Protein AF-A0A1X1K2G2-F1 (afdb_monomer_lite)

Secondary structure (DSSP, 8-state):
-----PPP-HHHHHHHHHHHHHHHHHHTTS---PPPGGGSTTHHHHHHHHHHHHHHHHHHHHHT----

Radius of gyration: 23.97 Å; chains: 1; bounding box: 41×32×71 Å

Structure (mmCIF, N/CA/C/O backbone):
data_AF-A0A1X1K2G2-F1
#
_entry.id   AF-A0A1X1K2G2-F1
#
loop_
_atom_site.group_PDB
_atom_site.id
_atom_site.type_symbol
_atom_site.label_atom_id
_atom_site.label_alt_id
_atom_site.label_comp_id
_atom_site.label_asym_id
_atom_site.label_entity_id
_atom_site.label_seq_id
_atom_site.pdbx_PDB_ins_code
_atom_site.Cartn_x
_atom_site.Cartn_y
_atom_site.Cartn_z
_atom_site.occupancy
_atom_site.B_iso_or_equiv
_atom_site.auth_seq_id
_atom_site.auth_comp_id
_atom_site.auth_asym_id
_atom_site.auth_atom_id
_atom_site.pdbx_PDB_model_num
ATOM 1 N N . MET A 1 1 ? 5.014 10.543 53.676 1.00 42.66 1 MET A N 1
ATOM 2 C CA . MET A 1 1 ? 3.768 10.841 52.929 1.00 42.66 1 MET A CA 1
ATOM 3 C C . MET A 1 1 ? 4.133 11.510 51.611 1.00 42.66 1 MET A C 1
ATOM 5 O O . MET A 1 1 ? 4.599 12.643 51.637 1.00 42.66 1 MET A O 1
ATOM 9 N N . LEU A 1 2 ? 3.998 10.804 50.479 1.00 51.97 2 LEU A N 1
ATOM 10 C CA . LEU A 1 2 ? 4.237 11.363 49.141 1.00 51.97 2 LEU A CA 1
ATOM 11 C C . LEU A 1 2 ? 3.223 12.481 48.863 1.00 51.97 2 LEU A C 1
ATOM 13 O O . LEU A 1 2 ? 2.058 12.215 48.590 1.00 51.97 2 LEU A O 1
ATOM 17 N N . LYS A 1 3 ? 3.672 13.734 48.941 1.00 56.31 3 LYS A N 1
ATOM 18 C CA . LYS A 1 3 ? 2.837 14.934 48.794 1.00 56.31 3 LYS A CA 1
ATOM 19 C C . LYS A 1 3 ? 2.982 15.592 47.416 1.00 56.31 3 LYS A C 1
ATOM 21 O O . LYS A 1 3 ? 2.913 16.805 47.317 1.00 56.31 3 LYS A O 1
ATOM 26 N N . ASN A 1 4 ? 3.180 14.794 46.363 1.00 60.72 4 ASN A N 1
ATOM 27 C CA . ASN A 1 4 ? 3.309 15.272 44.979 1.00 60.72 4 ASN A CA 1
ATOM 28 C C . ASN A 1 4 ? 2.370 14.506 44.035 1.00 60.72 4 ASN A C 1
ATOM 30 O O . ASN A 1 4 ? 2.796 13.926 43.036 1.00 60.72 4 ASN A O 1
ATOM 34 N N . THR A 1 5 ? 1.073 14.488 44.331 1.00 63.06 5 THR A N 1
ATOM 35 C CA . THR A 1 5 ? 0.064 14.120 43.331 1.00 63.06 5 THR A CA 1
ATOM 36 C C . THR A 1 5 ? -0.027 15.252 42.312 1.00 63.06 5 THR A C 1
ATOM 38 O O . THR A 1 5 ? -0.697 16.259 42.542 1.00 63.06 5 THR A O 1
ATOM 41 N N . LYS A 1 6 ? 0.715 15.121 41.205 1.00 67.25 6 LYS A N 1
ATOM 42 C CA . LYS A 1 6 ? 0.640 16.038 40.061 1.00 67.25 6 LYS A CA 1
ATOM 43 C C . LYS A 1 6 ? -0.818 16.117 39.606 1.00 67.25 6 LYS A C 1
ATOM 45 O O . LYS A 1 6 ? -1.417 15.088 39.303 1.00 67.25 6 LYS A O 1
ATOM 50 N N . GLN A 1 7 ? -1.387 17.320 39.584 1.00 73.31 7 GLN A N 1
ATOM 51 C CA . GLN A 1 7 ? -2.749 17.507 39.094 1.00 73.31 7 GLN A CA 1
ATOM 52 C C . GLN A 1 7 ? -2.829 17.087 37.617 1.00 73.31 7 GLN A C 1
ATOM 54 O O . GLN A 1 7 ? -1.937 17.445 36.837 1.00 73.31 7 GLN A O 1
ATOM 59 N N . PRO A 1 8 ? -3.865 16.332 37.217 1.00 72.56 8 PRO A N 1
ATOM 60 C CA . PRO A 1 8 ? -4.032 15.913 35.834 1.00 72.56 8 PRO A CA 1
ATOM 61 C C . PRO A 1 8 ? -4.233 17.137 34.935 1.00 72.56 8 PRO A C 1
ATOM 63 O O . PRO A 1 8 ? -5.178 17.909 35.082 1.00 72.56 8 PRO A O 1
ATOM 66 N N . GLN A 1 9 ? -3.314 17.326 33.988 1.00 81.69 9 GLN A N 1
ATOM 67 C CA . GLN A 1 9 ? -3.371 18.408 33.006 1.00 81.69 9 GLN A CA 1
ATOM 68 C C . GLN A 1 9 ? -4.183 17.939 31.795 1.00 81.69 9 GLN A C 1
ATOM 70 O O . GLN A 1 9 ? -3.635 17.567 30.753 1.00 81.69 9 GLN A O 1
ATOM 75 N N . TYR A 1 10 ? -5.509 17.941 31.948 1.00 80.44 10 TYR A N 1
ATOM 76 C CA . TYR A 1 10 ? -6.452 17.460 30.932 1.00 80.44 10 TYR A CA 1
ATOM 77 C C . TYR A 1 10 ? -6.301 18.182 29.593 1.00 80.44 10 TYR A C 1
ATOM 79 O O . TYR A 1 10 ? -6.308 17.536 28.554 1.00 80.44 10 TYR A O 1
ATOM 87 N N . PHE A 1 11 ? -6.055 19.494 29.607 1.00 81.88 11 PHE A N 1
ATOM 88 C CA . PHE A 1 11 ? -5.849 20.270 28.382 1.00 81.88 11 PHE A CA 1
ATOM 89 C C . PHE A 1 11 ? -4.612 19.820 27.591 1.00 81.88 11 PHE A C 1
ATOM 91 O O . PHE A 1 11 ? -4.667 19.680 26.372 1.00 81.88 11 PHE A O 1
ATOM 98 N N . LYS A 1 12 ? -3.502 19.520 28.280 1.00 81.62 12 LYS A N 1
ATOM 99 C CA . LYS A 1 12 ? -2.296 19.001 27.619 1.00 81.62 12 LYS A CA 1
ATOM 100 C C . LYS A 1 12 ? -2.520 17.602 27.060 1.00 81.62 12 LYS A C 1
ATOM 102 O O . LYS A 1 12 ? -2.036 17.300 25.979 1.00 81.62 12 LYS A O 1
ATOM 107 N N . SER A 1 13 ? -3.280 16.778 27.778 1.00 80.75 13 SER A N 1
ATOM 108 C CA . SER A 1 13 ? -3.630 15.420 27.347 1.00 80.75 13 SER A CA 1
ATOM 109 C C . SER A 1 13 ? -4.565 15.440 26.133 1.00 80.75 13 SER A C 1
ATOM 111 O O . SER A 1 13 ? -4.375 14.673 25.197 1.00 80.75 13 SER A O 1
ATOM 113 N N . PHE A 1 14 ? -5.521 16.372 26.108 1.00 84.56 14 PHE A N 1
ATOM 114 C CA . PHE A 1 14 ? -6.396 16.625 24.966 1.00 84.56 14 PHE A CA 1
ATOM 115 C C . PHE A 1 14 ? -5.602 17.079 23.736 1.00 84.56 14 PHE A C 1
ATOM 117 O O . PHE A 1 14 ? -5.752 16.502 22.662 1.00 84.56 14 PHE A O 1
ATOM 124 N N . LEU A 1 15 ? -4.707 18.059 23.899 1.00 84.31 15 LEU A N 1
ATOM 125 C CA . LEU A 1 15 ? -3.867 18.545 22.805 1.00 84.31 15 LEU A CA 1
ATOM 126 C C . LEU A 1 15 ? -2.939 17.441 22.274 1.00 84.31 15 LEU A C 1
ATOM 128 O O . LEU A 1 15 ? -2.791 17.310 21.064 1.00 84.31 15 LEU A O 1
ATOM 132 N N . LEU A 1 16 ? -2.376 16.615 23.163 1.00 84.00 16 LEU A N 1
ATOM 133 C CA . LEU A 1 16 ? -1.559 15.454 22.799 1.00 84.00 16 LEU A CA 1
ATOM 134 C C . LEU A 1 16 ? -2.365 14.405 22.016 1.00 84.00 16 LEU A C 1
ATOM 136 O O . LEU A 1 16 ? -1.871 13.853 21.038 1.00 84.00 16 LEU A O 1
ATOM 140 N N . GLY A 1 17 ? -3.612 14.144 22.417 1.00 79.06 17 GLY A N 1
ATOM 141 C CA . GLY A 1 17 ? -4.510 13.243 21.692 1.00 79.06 17 GLY A CA 1
ATOM 142 C C . GLY A 1 17 ? -4.859 13.771 20.300 1.00 79.06 17 GLY A C 1
ATOM 143 O O . GLY A 1 17 ? -4.769 13.039 19.318 1.00 79.06 17 GLY A O 1
ATOM 144 N N . MET A 1 18 ? -5.179 15.063 20.196 1.00 81.75 18 MET A N 1
ATOM 145 C CA . MET A 1 18 ? -5.463 15.719 18.918 1.00 81.75 18 MET A CA 1
ATOM 146 C C . MET A 1 18 ? -4.259 15.672 17.971 1.00 81.75 18 MET A C 1
ATOM 148 O O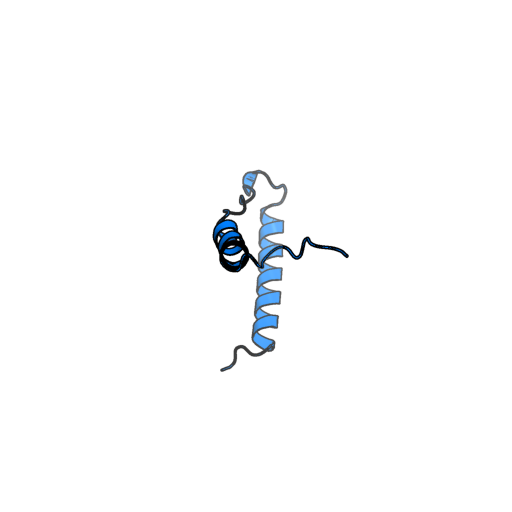 . MET A 1 18 ? -4.412 15.321 16.803 1.00 81.75 18 MET A O 1
ATOM 152 N N . THR A 1 19 ? -3.051 15.975 18.452 1.00 75.81 19 THR A N 1
ATOM 153 C CA . THR A 1 19 ? -1.846 15.926 17.611 1.00 75.81 19 THR A CA 1
ATOM 154 C C . THR A 1 19 ? -1.482 14.502 17.208 1.00 75.81 19 THR A C 1
ATOM 156 O O . THR A 1 19 ? -1.094 14.298 16.061 1.00 75.81 19 THR A O 1
ATOM 159 N N . ALA A 1 20 ? -1.671 13.510 18.082 1.00 75.00 20 ALA A N 1
ATOM 160 C CA . ALA A 1 20 ? -1.444 12.102 17.756 1.00 75.00 20 ALA A CA 1
ATOM 161 C C . ALA A 1 20 ? -2.379 11.582 16.651 1.00 75.00 20 ALA A C 1
ATOM 163 O O . ALA A 1 20 ? -1.975 10.724 15.873 1.00 75.00 20 ALA A O 1
ATOM 164 N N . ILE A 1 21 ? -3.603 12.111 16.554 1.00 73.00 21 ILE A N 1
ATOM 165 C CA . ILE A 1 21 ? -4.557 11.754 15.493 1.00 73.00 21 ILE A CA 1
ATOM 166 C C . ILE A 1 21 ? -4.259 12.527 14.201 1.00 73.00 21 ILE A C 1
ATOM 168 O O . ILE A 1 21 ? -4.301 11.962 13.111 1.00 73.00 21 ILE A O 1
ATOM 172 N N . VAL A 1 22 ? -3.942 13.820 14.304 1.00 69.19 22 VAL A N 1
ATOM 173 C CA . VAL A 1 22 ? -3.828 14.724 13.149 1.00 69.19 22 VAL A CA 1
ATOM 174 C C . VAL A 1 22 ? -2.463 14.630 12.454 1.00 69.19 22 VAL A C 1
ATOM 176 O O . VAL A 1 22 ? -2.402 14.626 11.225 1.00 69.19 22 VAL A O 1
ATOM 179 N N . LEU A 1 23 ? -1.357 14.517 13.197 1.00 67.19 23 LEU A N 1
ATOM 180 C CA . LEU A 1 23 ? -0.004 14.496 12.619 1.00 67.19 23 LEU A CA 1
ATOM 181 C C . LEU A 1 23 ? 0.248 13.328 11.652 1.00 67.19 23 LEU A C 1
ATOM 183 O O . LEU A 1 23 ? 0.865 13.571 10.608 1.00 67.19 23 LEU A O 1
ATOM 187 N N . PRO A 1 24 ? -0.221 12.092 11.92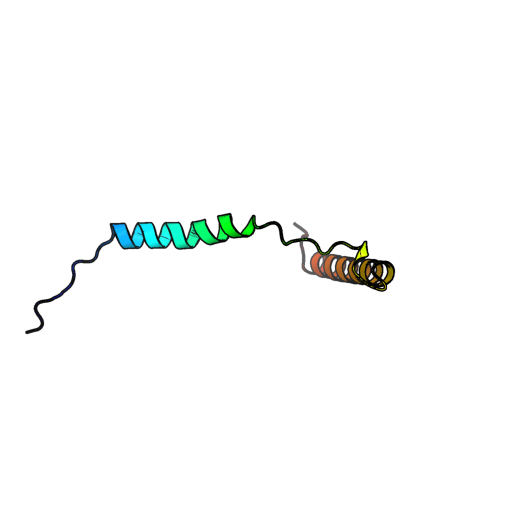2 1.00 63.44 24 PRO A N 1
ATOM 188 C CA . PRO A 1 24 ? -0.102 11.006 10.958 1.00 63.44 24 PRO A CA 1
ATOM 189 C C . PRO A 1 24 ? -0.834 11.333 9.658 1.00 63.44 24 PRO A C 1
ATOM 191 O O . PRO A 1 24 ? -0.250 11.182 8.592 1.00 63.44 24 PRO A O 1
ATOM 194 N N . VAL A 1 25 ? -2.060 11.871 9.733 1.00 61.44 25 VAL A N 1
ATOM 195 C CA . VAL A 1 25 ? -2.878 12.230 8.557 1.00 61.44 25 VAL A CA 1
ATOM 196 C C . VAL A 1 25 ? -2.194 13.297 7.698 1.00 61.44 25 VAL A C 1
ATOM 198 O O . VAL A 1 25 ? -2.160 13.167 6.477 1.00 61.44 25 VAL A O 1
ATOM 201 N N . PHE A 1 26 ? -1.570 14.306 8.312 1.00 59.53 26 PHE A N 1
ATOM 202 C CA . PHE A 1 26 ? -0.767 15.292 7.579 1.00 59.53 26 PHE A CA 1
ATOM 203 C C . PHE A 1 26 ? 0.513 14.688 6.978 1.00 59.53 26 PHE A C 1
ATOM 205 O O . PHE A 1 26 ? 0.918 15.071 5.881 1.00 59.53 26 PHE A O 1
ATOM 212 N N . SER A 1 27 ? 1.126 13.714 7.655 1.00 56.97 27 SER A N 1
ATOM 213 C CA . SER A 1 27 ? 2.338 13.031 7.178 1.00 56.97 27 SER A CA 1
ATOM 214 C C . SER A 1 27 ? 2.064 11.983 6.093 1.00 56.97 27 SER A C 1
ATOM 216 O O . SER A 1 27 ? 2.968 11.661 5.328 1.00 56.97 27 SER A O 1
ATOM 218 N N . PHE A 1 28 ? 0.826 11.498 5.943 1.00 55.03 28 PHE A N 1
ATOM 219 C CA . PHE A 1 28 ? 0.426 10.637 4.819 1.00 55.03 28 PHE A CA 1
ATOM 220 C C . PHE A 1 28 ? 0.387 11.373 3.474 1.00 55.03 28 PHE A C 1
ATOM 222 O O . PHE A 1 28 ? 0.358 10.727 2.429 1.00 55.03 28 PHE A O 1
ATOM 229 N N . ASN A 1 29 ? 0.450 12.708 3.484 1.00 54.47 29 ASN A N 1
ATOM 230 C CA . ASN A 1 29 ? 0.600 13.520 2.278 1.00 54.47 29 ASN A CA 1
ATOM 231 C C . ASN A 1 29 ? 2.072 13.763 1.900 1.00 54.47 29 ASN A C 1
ATOM 233 O O . ASN A 1 29 ? 2.373 14.600 1.047 1.00 54.47 29 ASN A O 1
ATOM 237 N N . GLN A 1 30 ? 3.012 13.041 2.518 1.00 56.97 30 GLN A N 1
ATOM 238 C CA . GLN A 1 30 ? 4.363 12.946 1.986 1.00 56.97 30 GLN A CA 1
ATOM 239 C C . GLN A 1 30 ? 4.276 12.210 0.654 1.00 56.97 30 GLN A C 1
ATOM 241 O O . GLN A 1 30 ? 3.993 11.013 0.601 1.00 56.97 30 GLN A O 1
ATOM 246 N N . SER A 1 31 ? 4.496 12.940 -0.439 1.00 58.31 31 SER A N 1
ATOM 247 C CA . SER A 1 31 ? 4.674 12.348 -1.755 1.00 58.31 31 SER A CA 1
ATOM 248 C C . SER A 1 31 ? 5.809 11.334 -1.648 1.00 58.31 31 SER A C 1
ATOM 250 O O . SER A 1 31 ? 6.979 11.721 -1.623 1.00 58.31 31 SER A O 1
ATOM 252 N N . ILE A 1 32 ? 5.477 10.047 -1.531 1.00 59.12 32 ILE A N 1
ATOM 253 C CA . ILE A 1 32 ? 6.466 8.975 -1.604 1.00 59.12 32 ILE A CA 1
ATOM 254 C C . ILE A 1 32 ? 7.235 9.239 -2.892 1.00 59.12 32 ILE A C 1
ATOM 256 O O . ILE A 1 32 ? 6.635 9.247 -3.973 1.00 59.12 32 ILE A O 1
ATOM 260 N N . SER A 1 33 ? 8.525 9.561 -2.762 1.00 58.28 33 SER A N 1
ATOM 261 C CA . SER A 1 33 ? 9.346 9.940 -3.905 1.00 58.28 33 SER A CA 1
ATOM 262 C C . SER A 1 33 ? 9.336 8.771 -4.878 1.00 58.28 33 SER A C 1
ATOM 264 O O . SER A 1 33 ? 9.880 7.701 -4.599 1.00 58.28 33 SER A O 1
ATOM 266 N N . LYS A 1 34 ? 8.615 8.938 -5.989 1.00 61.72 34 LYS A N 1
ATOM 267 C CA . LYS A 1 34 ? 8.493 7.888 -6.992 1.00 61.72 34 LYS A CA 1
ATOM 268 C C . LYS A 1 34 ? 9.869 7.721 -7.618 1.00 61.72 34 LYS A C 1
ATOM 270 O O . LYS A 1 34 ? 10.414 8.672 -8.178 1.00 61.72 34 LYS A O 1
ATOM 275 N N . VAL A 1 35 ? 10.425 6.517 -7.520 1.00 66.56 35 VAL A N 1
ATOM 276 C CA . VAL A 1 35 ? 11.679 6.168 -8.192 1.00 66.56 35 VAL A CA 1
ATOM 277 C C . VAL A 1 35 ? 11.514 6.457 -9.686 1.00 66.56 35 VAL A C 1
ATOM 279 O O . VAL A 1 35 ? 10.542 6.013 -10.304 1.00 66.56 35 VAL A O 1
ATOM 282 N N . LYS A 1 36 ? 12.431 7.241 -10.264 1.00 67.50 36 LYS A N 1
ATOM 283 C CA . LYS A 1 36 ? 12.398 7.576 -11.693 1.00 67.50 36 LYS A CA 1
ATOM 284 C C . LYS A 1 36 ? 12.611 6.291 -12.491 1.00 67.50 36 LYS A C 1
ATOM 286 O O . LYS A 1 36 ? 13.632 5.630 -12.318 1.00 67.50 36 LYS A O 1
ATOM 291 N N . ALA A 1 37 ? 11.658 5.935 -13.352 1.00 62.25 37 ALA A N 1
ATOM 292 C CA . ALA A 1 37 ? 11.685 4.681 -14.113 1.00 62.25 37 ALA A CA 1
ATOM 293 C C . ALA A 1 37 ? 12.990 4.497 -14.910 1.00 62.25 37 ALA A C 1
ATOM 295 O O . ALA A 1 37 ? 13.493 3.386 -15.031 1.00 62.25 37 ALA A O 1
ATOM 296 N N . ASP A 1 38 ? 13.574 5.605 -15.358 1.00 64.00 38 ASP A N 1
ATOM 297 C CA . ASP A 1 38 ? 14.793 5.659 -16.168 1.00 64.00 38 ASP A CA 1
ATOM 298 C C . ASP A 1 38 ? 16.054 5.228 -15.397 1.00 64.00 38 ASP A C 1
ATOM 300 O O . ASP A 1 38 ? 17.071 4.906 -16.003 1.00 64.00 38 ASP A O 1
ATOM 304 N N . THR A 1 39 ? 15.989 5.203 -14.060 1.00 66.31 39 THR A N 1
ATOM 305 C CA . THR A 1 39 ? 17.097 4.774 -13.186 1.00 66.31 39 THR A CA 1
ATOM 306 C C . THR A 1 39 ? 17.045 3.295 -12.804 1.00 66.31 39 THR A C 1
ATOM 308 O O . THR A 1 39 ? 17.980 2.800 -12.180 1.00 66.31 39 THR A O 1
ATOM 311 N N . VAL A 1 40 ? 15.981 2.572 -13.175 1.00 64.88 40 VAL A N 1
ATOM 312 C CA . VAL A 1 40 ? 15.796 1.162 -12.811 1.00 64.88 40 VAL A CA 1
ATOM 313 C C . VAL A 1 40 ? 16.146 0.268 -14.011 1.00 64.88 40 VAL A C 1
ATOM 315 O O . VAL A 1 40 ? 15.454 0.321 -15.034 1.00 64.88 40 VAL A O 1
ATOM 318 N N . PRO A 1 41 ? 17.185 -0.583 -13.912 1.00 69.81 41 PRO A N 1
ATOM 319 C CA . PRO A 1 41 ? 17.440 -1.625 -14.902 1.00 69.81 41 PRO A CA 1
ATOM 320 C C . PRO A 1 41 ? 16.198 -2.513 -15.041 1.00 69.81 41 PRO A C 1
ATOM 322 O O . PRO A 1 41 ? 15.557 -2.846 -14.047 1.00 69.81 41 PRO A O 1
ATOM 325 N N . ASP A 1 42 ? 15.817 -2.865 -16.268 1.00 78.56 42 ASP A N 1
ATOM 326 C CA . ASP A 1 42 ? 14.617 -3.666 -16.549 1.00 78.56 42 ASP A CA 1
ATOM 327 C C . ASP A 1 42 ?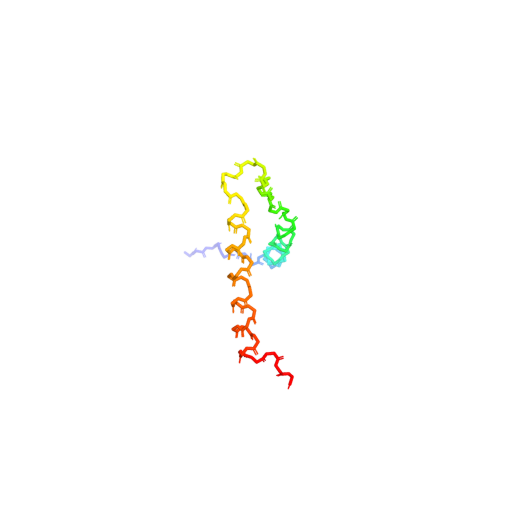 13.288 -3.084 -16.024 1.00 78.56 42 ASP A C 1
ATOM 329 O O . ASP A 1 42 ? 12.319 -3.821 -15.810 1.00 78.56 42 ASP A O 1
ATOM 333 N N . TRP A 1 43 ? 13.167 -1.755 -15.887 1.00 73.06 43 TRP A N 1
ATOM 334 C CA . TRP A 1 43 ? 11.935 -1.093 -15.421 1.00 73.06 43 TRP A CA 1
ATOM 335 C C . TRP A 1 43 ? 10.671 -1.539 -16.172 1.00 73.06 43 TRP A C 1
ATOM 337 O O . TRP A 1 43 ? 9.587 -1.588 -15.590 1.00 73.06 43 TRP A O 1
ATOM 347 N N . LYS A 1 44 ? 10.789 -1.900 -17.459 1.00 75.25 44 LYS A N 1
ATOM 348 C CA . LYS A 1 44 ? 9.680 -2.434 -18.268 1.00 75.25 44 LYS A CA 1
ATOM 349 C C . LYS A 1 44 ? 9.172 -3.774 -17.730 1.00 75.25 44 LYS A C 1
ATOM 351 O O . LYS A 1 44 ? 7.959 -3.974 -17.660 1.00 75.25 44 LYS A O 1
ATOM 356 N N . LYS A 1 45 ? 10.081 -4.668 -17.328 1.00 80.81 45 LYS A N 1
ATOM 357 C CA . LYS A 1 45 ? 9.758 -5.970 -16.733 1.00 80.81 45 LYS A CA 1
ATOM 358 C C . LYS A 1 45 ? 9.132 -5.776 -15.356 1.00 80.81 45 LYS A C 1
ATOM 360 O O . LYS A 1 45 ? 8.022 -6.244 -15.133 1.00 80.81 45 LYS A O 1
ATOM 365 N N . VAL A 1 46 ? 9.763 -4.964 -14.506 1.00 76.38 46 VAL A N 1
ATOM 366 C CA . VAL A 1 46 ? 9.246 -4.622 -13.169 1.00 76.38 46 VAL A CA 1
ATOM 367 C C . VAL A 1 46 ? 7.848 -4.000 -13.255 1.00 76.38 46 VAL A C 1
ATOM 369 O O . VAL A 1 46 ? 6.952 -4.382 -12.509 1.00 76.38 46 VAL A O 1
ATOM 372 N N . LYS A 1 47 ? 7.609 -3.098 -14.216 1.00 78.25 47 LYS A N 1
ATOM 373 C CA . LYS A 1 47 ? 6.288 -2.496 -14.460 1.00 78.25 47 LYS A CA 1
ATOM 374 C C . LYS A 1 47 ? 5.247 -3.533 -14.883 1.00 78.25 47 LYS A C 1
ATOM 376 O O . LYS A 1 47 ? 4.100 -3.461 -14.441 1.00 78.25 47 LYS A O 1
ATOM 381 N N . SER A 1 48 ? 5.625 -4.476 -15.743 1.00 81.38 48 SER A N 1
ATOM 382 C CA . SER A 1 48 ? 4.734 -5.554 -16.175 1.00 81.38 48 SER A CA 1
ATOM 383 C C . SER A 1 48 ? 4.387 -6.498 -15.024 1.00 81.38 48 SER A C 1
ATOM 385 O O . SER A 1 48 ? 3.224 -6.872 -14.875 1.00 81.38 48 SER A O 1
ATOM 387 N N . ASP A 1 49 ? 5.371 -6.870 -14.212 1.00 82.06 49 ASP A N 1
ATOM 388 C CA . ASP A 1 49 ? 5.179 -7.770 -13.075 1.00 82.06 49 ASP A CA 1
ATOM 389 C C . ASP A 1 49 ? 4.348 -7.093 -11.984 1.00 82.06 49 ASP A C 1
ATOM 391 O O . ASP A 1 49 ? 3.384 -7.678 -11.496 1.00 82.06 49 ASP A O 1
ATOM 395 N N . TYR A 1 50 ? 4.603 -5.811 -11.711 1.00 81.12 50 TYR A N 1
ATOM 396 C CA . TYR A 1 50 ? 3.768 -5.005 -10.824 1.00 81.12 50 TYR A CA 1
ATOM 397 C C . TYR A 1 50 ? 2.310 -4.963 -11.296 1.00 81.12 50 TYR A C 1
ATOM 399 O O . TYR A 1 50 ? 1.403 -5.194 -10.502 1.00 81.12 50 TYR A O 1
ATOM 407 N N . LYS A 1 51 ? 2.065 -4.745 -12.597 1.00 83.50 51 LYS A N 1
ATOM 408 C CA . LYS A 1 51 ? 0.706 -4.751 -13.167 1.00 83.50 51 LYS A CA 1
ATOM 409 C C . LYS A 1 51 ? 0.016 -6.112 -13.021 1.00 83.50 51 LYS A C 1
ATOM 411 O O . LYS A 1 51 ? -1.183 -6.161 -12.754 1.00 83.50 51 LYS A O 1
ATOM 416 N N . LYS A 1 52 ? 0.745 -7.219 -13.194 1.00 86.31 52 LYS A N 1
ATOM 417 C CA . LYS A 1 52 ? 0.201 -8.568 -12.968 1.00 86.31 52 LYS A CA 1
ATOM 418 C C . LYS A 1 52 ? -0.170 -8.772 -11.500 1.00 86.31 52 LYS A C 1
ATOM 420 O O . LYS A 1 52 ? -1.271 -9.246 -11.226 1.00 86.31 52 LYS A O 1
ATOM 425 N N . SER A 1 53 ? 0.705 -8.370 -10.579 1.00 80.56 53 SER A N 1
ATOM 426 C CA . SER A 1 53 ? 0.465 -8.480 -9.139 1.00 80.56 53 SER A CA 1
ATOM 427 C C . SER A 1 53 ? -0.733 -7.645 -8.696 1.00 80.56 53 SER A C 1
ATOM 429 O O . SER A 1 53 ? -1.603 -8.160 -8.000 1.00 80.56 53 SER A O 1
ATOM 431 N N . THR A 1 54 ? -0.854 -6.394 -9.152 1.00 83.31 54 THR A N 1
ATOM 432 C CA . THR A 1 54 ? -2.003 -5.545 -8.800 1.00 83.31 54 THR A CA 1
ATOM 433 C C . THR A 1 54 ? -3.315 -6.077 -9.368 1.00 83.31 54 THR A C 1
ATOM 435 O O . THR A 1 54 ? -4.319 -6.060 -8.663 1.00 83.31 54 THR A O 1
ATOM 438 N N . MET A 1 55 ? -3.320 -6.631 -10.587 1.00 84.69 55 MET A N 1
ATOM 439 C C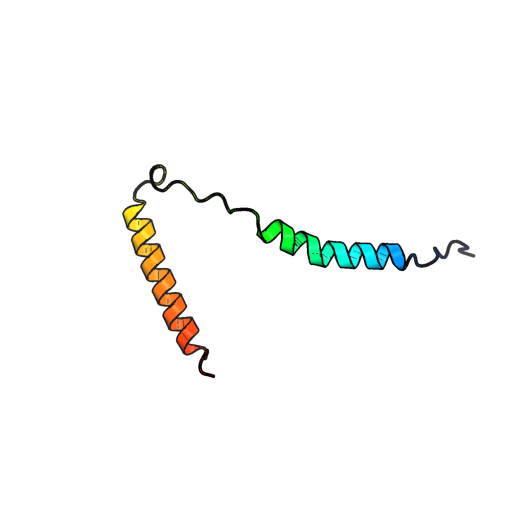A . MET A 1 55 ? -4.497 -7.323 -11.132 1.00 84.69 55 MET A CA 1
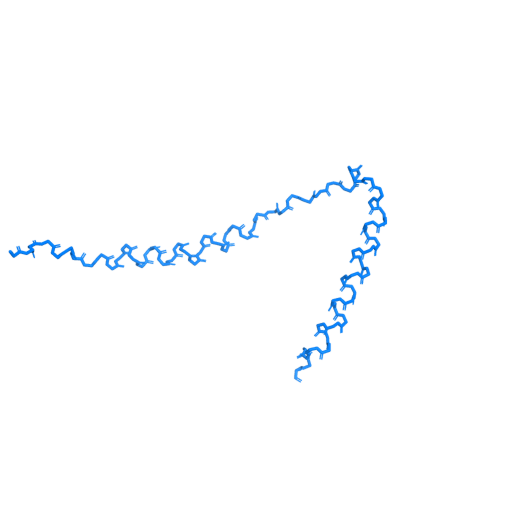ATOM 440 C C . MET A 1 55 ? -4.866 -8.577 -10.327 1.00 84.69 55 MET A C 1
ATOM 442 O O . MET A 1 55 ? -6.051 -8.868 -10.174 1.00 84.69 55 MET A O 1
ATOM 446 N N . GLY A 1 56 ? -3.879 -9.329 -9.831 1.00 82.88 56 GLY A N 1
ATOM 447 C CA . GLY A 1 56 ? -4.100 -10.483 -8.956 1.00 82.88 56 GLY A CA 1
ATOM 448 C C . GLY A 1 56 ? -4.762 -10.076 -7.642 1.00 82.88 56 GLY A C 1
ATOM 449 O O . GLY A 1 56 ? -5.831 -10.587 -7.315 1.00 82.88 56 GLY A O 1
ATOM 450 N N . ILE A 1 57 ? -4.188 -9.074 -6.972 1.00 82.50 57 ILE A N 1
ATOM 451 C CA . ILE A 1 57 ? -4.722 -8.501 -5.730 1.00 82.50 57 ILE A CA 1
ATOM 452 C C . ILE A 1 57 ? -6.138 -7.969 -5.955 1.00 82.50 57 ILE A C 1
ATOM 454 O O . ILE A 1 57 ? -7.040 -8.292 -5.194 1.00 82.50 57 ILE A O 1
ATOM 458 N N . GLN A 1 58 ? -6.378 -7.210 -7.027 1.00 79.69 58 GLN A N 1
ATOM 459 C CA . GLN A 1 58 ? -7.708 -6.680 -7.328 1.00 79.69 58 GLN A CA 1
ATOM 460 C C . GLN A 1 58 ? -8.735 -7.801 -7.534 1.00 79.69 58 GLN A C 1
ATOM 462 O O . GLN A 1 58 ? -9.844 -7.722 -7.013 1.00 79.69 58 GLN A O 1
ATOM 467 N N . LYS A 1 59 ? -8.378 -8.871 -8.255 1.00 83.81 59 LYS A N 1
ATOM 468 C CA . LYS A 1 59 ? -9.256 -10.040 -8.427 1.00 83.81 59 LYS A CA 1
ATOM 469 C C . LYS A 1 59 ? -9.566 -10.730 -7.105 1.00 83.81 59 LYS A C 1
ATOM 471 O O . LYS A 1 59 ? -10.667 -11.240 -6.941 1.00 83.81 59 LYS A O 1
ATOM 476 N N . GLU A 1 60 ? -8.603 -10.784 -6.199 1.00 79.56 60 GLU A N 1
ATOM 477 C CA . GLU A 1 60 ? -8.757 -11.404 -4.890 1.00 79.56 60 GLU A CA 1
ATOM 478 C C . GLU A 1 60 ? -9.619 -10.539 -3.960 1.00 79.56 60 GLU A C 1
ATOM 480 O O . GLU A 1 60 ? -10.597 -11.033 -3.410 1.00 79.56 60 GLU A O 1
ATOM 485 N N . VAL A 1 61 ? -9.381 -9.227 -3.910 1.00 79.50 61 VAL A N 1
ATOM 486 C CA . VAL A 1 61 ? -10.214 -8.250 -3.186 1.00 79.50 61 VAL A CA 1
ATOM 487 C C . VAL A 1 61 ? -11.672 -8.281 -3.661 1.00 79.50 61 VAL A C 1
ATOM 489 O O . VAL A 1 61 ? -12.585 -8.276 -2.840 1.00 79.50 61 VAL A O 1
ATOM 492 N N . MET A 1 62 ? -11.918 -8.394 -4.971 1.00 76.12 62 MET A N 1
ATOM 493 C CA . MET A 1 62 ? -13.278 -8.534 -5.515 1.00 76.12 62 MET A CA 1
ATOM 494 C C . MET A 1 62 ? -13.982 -9.826 -5.064 1.00 76.12 62 MET A C 1
ATOM 496 O O . MET A 1 62 ? -15.210 -9.855 -5.003 1.00 76.12 62 MET A O 1
ATOM 500 N N . LYS A 1 63 ? -13.236 -10.894 -4.740 1.00 78.69 63 LYS A N 1
ATOM 501 C CA . LYS A 1 63 ? -13.801 -12.141 -4.189 1.00 78.69 63 LYS A CA 1
ATOM 502 C C . LYS A 1 63 ? -14.164 -12.012 -2.712 1.00 78.69 63 LYS A C 1
ATOM 504 O O . LYS A 1 63 ? -15.098 -12.676 -2.279 1.00 78.69 63 LYS A O 1
ATOM 509 N N . PHE A 1 64 ? -13.461 -11.162 -1.964 1.00 72.94 64 PHE A N 1
ATOM 510 C CA . PHE A 1 64 ? -13.715 -10.926 -0.539 1.00 72.94 64 PHE A CA 1
ATOM 511 C C . PHE A 1 64 ? -14.952 -10.056 -0.254 1.00 72.94 64 PHE A C 1
ATOM 513 O O . PHE A 1 64 ? -15.277 -9.842 0.907 1.00 72.94 64 PHE A O 1
ATOM 520 N N . GLY A 1 65 ? -15.700 -9.638 -1.283 1.00 60.84 65 GLY A N 1
ATOM 521 C CA . GLY A 1 65 ? -17.063 -9.143 -1.090 1.00 60.84 65 GLY A CA 1
ATOM 522 C C . GLY A 1 65 ? -17.188 -7.635 -0.896 1.00 60.84 65 GLY A C 1
ATOM 523 O O . GLY A 1 65 ? -17.881 -7.193 0.007 1.00 60.84 65 GLY A O 1
ATOM 524 N N . TYR A 1 66 ? -16.659 -6.839 -1.828 1.00 54.47 66 TYR A N 1
ATOM 525 C CA . TYR A 1 66 ? -17.306 -5.558 -2.167 1.00 54.47 66 TYR A CA 1
ATOM 526 C C . TYR A 1 66 ? -18.502 -5.799 -3.110 1.00 54.47 66 TYR A C 1
ATOM 528 O O . TYR A 1 66 ? -18.623 -5.180 -4.165 1.00 54.47 66 TYR A O 1
ATOM 536 N N . ARG A 1 67 ? -19.345 -6.779 -2.769 1.00 53.69 67 ARG A N 1
ATOM 537 C CA . ARG A 1 67 ? -20.727 -6.846 -3.237 1.00 53.69 67 ARG A CA 1
ATOM 538 C C . ARG A 1 67 ? -21.545 -6.276 -2.086 1.00 53.69 67 ARG A C 1
ATOM 540 O O . ARG A 1 67 ? -21.480 -6.833 -0.994 1.00 53.69 67 ARG A O 1
ATOM 547 N N . GLU A 1 68 ? -22.168 -5.133 -2.349 1.00 47.56 68 GLU A N 1
ATOM 548 C CA . GLU A 1 68 ? -23.196 -4.506 -1.509 1.00 47.56 68 GLU A CA 1
ATOM 549 C C . GLU A 1 68 ? -24.249 -5.514 -1.029 1.00 47.56 68 GLU A C 1
ATOM 551 O O . GLU A 1 68 ? -24.540 -6.475 -1.786 1.00 47.56 68 GLU A O 1
#

pLDDT: mean 71.06, std 11.0, range [42.66, 86.31]

Sequence (68 aa):
MLKNTKQPQYFKSFLLGMTAIVLPVFSFNQSISKVKADTVPDWKKVKSDYKKSTMGIQKEVMKFGYRE

Foldseek 3Di:
DPPDPDDDPVVVVVVVVVCVVVVVVVVVPPPPPPDDLVPDVPSVVVVVVVVVVVVVVVVVVVVVDPPD

Organism: Streptococc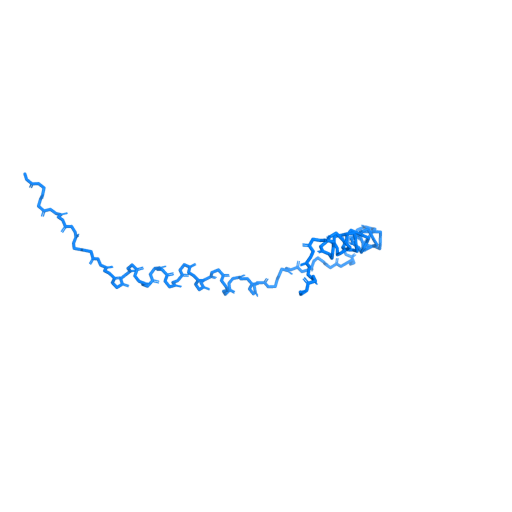us mitis (NCBI:txid28037)